Protein AF-A0A067N7H0-F1 (afdb_monomer)

Organism: Pleurotus ostreatus (strain PC15) (NCBI:txid1137138)

Mean predicted aligned error: 14.32 Å

Radius of gyration: 17.82 Å; Cα contacts (8 Å, |Δi|>4): 33; chains: 1; bounding box: 32×30×56 Å

Structure (mmCIF, N/CA/C/O backbone):
data_AF-A0A067N7H0-F1
#
_entry.id   AF-A0A067N7H0-F1
#
loop_
_atom_site.group_PDB
_atom_site.id
_atom_site.type_symbol
_atom_site.label_atom_id
_atom_site.label_alt_id
_atom_site.label_comp_id
_atom_site.label_asym_id
_atom_site.label_entity_id
_atom_site.label_seq_id
_atom_site.pdbx_PDB_ins_code
_atom_site.Cartn_x
_atom_site.Cartn_y
_atom_site.Cartn_z
_atom_site.occupancy
_atom_site.B_iso_or_equiv
_atom_site.auth_seq_id
_atom_site.auth_comp_id
_atom_site.auth_asym_id
_atom_site.auth_atom_id
_atom_site.pdbx_PDB_model_num
ATOM 1 N N . ALA A 1 1 ? -2.596 2.420 -42.270 1.00 39.91 1 ALA A N 1
ATOM 2 C CA . ALA A 1 1 ? -1.215 2.821 -41.933 1.00 39.91 1 ALA A CA 1
ATOM 3 C C . ALA A 1 1 ? -0.995 2.562 -40.447 1.00 39.91 1 ALA A C 1
ATOM 5 O O . ALA A 1 1 ? -1.907 2.790 -39.664 1.00 39.91 1 ALA A O 1
ATOM 6 N N . GLN A 1 2 ? 0.130 1.949 -40.098 1.00 45.41 2 GLN A N 1
ATOM 7 C CA . GLN A 1 2 ? 0.369 1.246 -38.836 1.00 45.41 2 GLN A CA 1
ATOM 8 C C . GLN A 1 2 ? 0.649 2.235 -37.690 1.00 45.41 2 GLN A C 1
ATOM 10 O O . GLN A 1 2 ? 1.561 3.049 -37.781 1.00 45.41 2 GLN A O 1
ATOM 15 N N . ASN A 1 3 ? -0.155 2.170 -36.626 1.00 49.16 3 ASN A N 1
ATOM 16 C CA . ASN A 1 3 ? -0.016 2.965 -35.405 1.00 49.16 3 ASN A CA 1
ATOM 17 C C . ASN A 1 3 ? 1.024 2.296 -34.492 1.00 49.16 3 ASN A C 1
ATOM 19 O O . ASN A 1 3 ? 0.698 1.415 -33.697 1.00 49.16 3 ASN A O 1
ATOM 23 N N . GLN A 1 4 ? 2.295 2.644 -34.685 1.00 55.38 4 GLN A N 1
ATOM 24 C CA . GLN A 1 4 ? 3.407 2.115 -33.904 1.00 55.38 4 GLN A CA 1
ATOM 25 C C . GLN A 1 4 ? 3.524 2.947 -32.622 1.00 55.38 4 GLN A C 1
ATOM 27 O O . GLN A 1 4 ? 4.135 4.012 -32.603 1.00 55.38 4 GLN A O 1
ATOM 32 N N . THR A 1 5 ? 2.916 2.465 -31.537 1.00 58.88 5 THR A N 1
ATOM 33 C CA . THR A 1 5 ? 3.253 2.876 -30.168 1.00 58.88 5 THR A CA 1
ATOM 34 C C . THR A 1 5 ? 4.697 2.448 -29.922 1.00 58.88 5 THR A C 1
ATOM 36 O O . THR A 1 5 ? 4.977 1.363 -29.410 1.00 58.88 5 THR A O 1
ATOM 39 N N . ALA A 1 6 ? 5.633 3.273 -30.392 1.00 62.16 6 ALA A N 1
ATOM 40 C CA . ALA A 1 6 ? 7.042 3.148 -30.084 1.00 62.16 6 ALA A CA 1
ATOM 41 C C . ALA A 1 6 ? 7.143 3.155 -28.560 1.00 62.16 6 ALA A C 1
ATOM 43 O O . ALA A 1 6 ? 6.814 4.147 -27.912 1.00 62.16 6 ALA A O 1
ATOM 44 N N . ARG A 1 7 ? 7.482 1.996 -27.989 1.00 58.53 7 ARG A N 1
ATOM 45 C CA . ARG A 1 7 ? 7.656 1.831 -26.549 1.00 58.53 7 ARG A CA 1
ATOM 46 C C . ARG A 1 7 ? 8.634 2.909 -26.100 1.00 58.53 7 ARG A C 1
ATOM 48 O O . ARG A 1 7 ? 9.783 2.894 -26.535 1.00 58.53 7 ARG A O 1
ATOM 55 N N . LEU A 1 8 ? 8.159 3.857 -25.295 1.00 69.94 8 LEU A N 1
ATOM 56 C CA . LEU A 1 8 ? 9.009 4.884 -24.715 1.00 69.94 8 LEU A CA 1
ATOM 57 C C . LEU A 1 8 ? 10.070 4.152 -23.891 1.00 69.94 8 LEU A C 1
ATOM 59 O O . LEU A 1 8 ? 9.734 3.435 -22.947 1.00 69.94 8 LEU A O 1
ATOM 63 N N . ALA A 1 9 ? 11.324 4.237 -24.331 1.00 71.50 9 ALA A N 1
ATOM 64 C CA . ALA A 1 9 ? 12.425 3.599 -23.636 1.00 71.50 9 ALA A CA 1
ATOM 65 C C . ALA A 1 9 ? 12.524 4.191 -22.228 1.00 71.50 9 ALA A C 1
ATOM 67 O O . ALA A 1 9 ? 12.298 5.386 -22.027 1.00 71.50 9 ALA A O 1
ATOM 68 N N . LEU A 1 10 ? 12.837 3.339 -21.256 1.00 69.06 10 LEU A N 1
ATOM 69 C CA . LEU A 1 10 ? 13.166 3.807 -19.918 1.00 69.06 10 LEU A CA 1
ATOM 70 C C . LEU A 1 10 ? 14.363 4.769 -20.021 1.00 69.06 10 LEU A C 1
ATOM 72 O O . LEU A 1 10 ? 15.278 4.492 -20.805 1.00 69.06 10 LEU A O 1
ATOM 76 N N . PRO A 1 11 ? 14.355 5.884 -19.270 1.00 70.81 11 PRO A N 1
ATOM 77 C CA . PRO A 1 11 ? 15.477 6.810 -19.257 1.00 70.81 11 PRO A CA 1
ATOM 78 C C . PRO A 1 11 ? 16.731 6.091 -18.754 1.00 70.81 11 PRO A C 1
ATOM 80 O O . PRO A 1 11 ? 16.647 5.186 -17.912 1.00 70.81 11 PRO A O 1
ATOM 83 N N . ALA A 1 12 ? 17.891 6.471 -19.286 1.00 72.19 12 ALA A N 1
ATOM 84 C CA . ALA A 1 12 ? 19.157 5.922 -18.836 1.00 72.19 12 ALA A CA 1
ATOM 85 C C . ALA A 1 12 ? 19.346 6.231 -17.336 1.00 72.19 12 ALA A C 1
ATOM 87 O O . ALA A 1 12 ? 18.867 7.260 -16.858 1.00 72.19 12 ALA A O 1
ATOM 88 N N . PRO A 1 13 ? 20.052 5.381 -16.567 1.00 64.50 13 PRO A N 1
ATOM 89 C CA . PRO A 1 13 ? 20.201 5.555 -15.117 1.00 64.50 13 PRO A CA 1
ATOM 90 C C . PRO A 1 13 ? 20.726 6.934 -14.675 1.00 64.50 13 PRO A C 1
ATOM 92 O O . PRO A 1 13 ? 20.471 7.361 -13.555 1.00 64.50 13 PRO A O 1
ATOM 95 N N . ASN A 1 14 ? 21.454 7.621 -15.554 1.00 71.56 14 ASN A N 1
ATOM 96 C CA . ASN A 1 14 ? 22.085 8.924 -15.356 1.00 71.56 14 ASN A CA 1
ATOM 97 C C . ASN A 1 14 ? 21.355 10.091 -16.055 1.00 71.56 14 ASN A C 1
ATOM 99 O O . ASN A 1 14 ? 21.888 11.202 -16.078 1.00 71.56 14 ASN A O 1
ATOM 103 N N . ASP A 1 15 ? 20.168 9.868 -16.625 1.00 75.12 15 ASP A N 1
ATOM 104 C CA . ASP A 1 15 ? 19.371 10.941 -17.219 1.00 75.12 15 ASP A CA 1
ATOM 105 C C . ASP A 1 15 ? 18.725 11.824 -16.135 1.00 75.12 15 ASP A C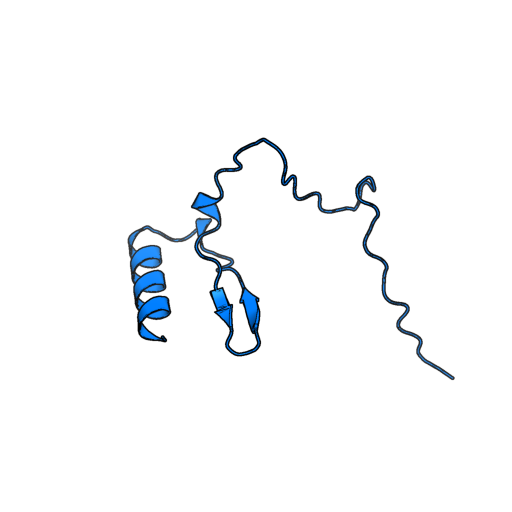 1
ATOM 107 O O . ASP A 1 15 ? 18.186 11.311 -15.151 1.00 75.12 15 ASP A O 1
ATOM 111 N N . PRO A 1 16 ? 18.666 13.154 -16.328 1.00 64.94 16 PRO A N 1
ATOM 112 C CA . PRO A 1 16 ? 18.043 14.074 -15.371 1.00 64.94 16 PRO A CA 1
ATOM 113 C C . PRO A 1 16 ? 16.526 13.859 -15.197 1.00 64.94 16 PRO A C 1
ATOM 115 O O . PRO A 1 16 ? 15.945 14.368 -14.243 1.00 64.94 16 PRO A O 1
ATOM 118 N N . GLY A 1 17 ? 15.880 13.107 -16.097 1.00 61.56 17 GLY A N 1
ATOM 119 C CA . GLY A 1 17 ? 14.476 12.686 -15.994 1.00 61.56 17 GLY A CA 1
ATOM 120 C C . GLY A 1 17 ? 14.271 11.277 -15.421 1.00 61.56 17 GLY A C 1
ATOM 121 O O . GLY A 1 17 ? 13.131 10.816 -15.350 1.00 61.56 17 GLY A O 1
ATOM 122 N N . ALA A 1 18 ? 15.341 10.570 -15.041 1.00 59.66 18 ALA A N 1
ATOM 123 C CA . ALA A 1 18 ? 15.259 9.222 -14.493 1.00 59.66 18 ALA A CA 1
ATOM 124 C C . ALA A 1 18 ? 14.904 9.242 -13.000 1.00 59.66 18 ALA A C 1
ATOM 126 O O . ALA A 1 18 ? 15.559 9.893 -12.185 1.00 59.66 18 ALA A O 1
ATOM 127 N N . THR A 1 19 ? 13.882 8.476 -12.611 1.00 62.75 19 THR A N 1
ATOM 128 C CA . THR A 1 19 ? 13.602 8.207 -11.196 1.00 62.75 19 THR A CA 1
ATOM 129 C C . THR A 1 19 ? 14.655 7.243 -10.656 1.00 62.75 19 THR A C 1
ATOM 131 O O . THR A 1 19 ? 14.582 6.035 -10.874 1.00 62.75 19 THR A O 1
ATOM 134 N N . GLN A 1 20 ? 15.656 7.777 -9.961 1.00 60.34 20 GLN A N 1
ATOM 135 C CA . GLN A 1 20 ? 16.715 6.979 -9.351 1.00 60.34 20 GLN A CA 1
ATOM 136 C C . GLN A 1 20 ? 16.238 6.394 -8.015 1.00 60.34 20 GLN A C 1
ATOM 138 O O . GLN A 1 20 ? 16.141 7.098 -7.012 1.00 60.34 20 GLN A O 1
ATOM 143 N N . ALA A 1 21 ? 15.958 5.091 -7.985 1.00 56.91 21 ALA A N 1
ATOM 144 C CA . ALA A 1 21 ? 15.824 4.345 -6.738 1.00 56.91 21 ALA A CA 1
ATOM 145 C C . ALA A 1 21 ? 17.210 3.820 -6.334 1.00 56.91 21 ALA A C 1
ATOM 147 O O . ALA A 1 21 ? 17.677 2.807 -6.852 1.00 56.91 21 ALA A O 1
ATOM 148 N N . ALA A 1 22 ? 17.898 4.535 -5.440 1.00 53.59 22 ALA A N 1
ATOM 149 C CA . ALA A 1 22 ? 19.214 4.137 -4.947 1.00 53.59 22 ALA A CA 1
ATOM 150 C C . ALA A 1 22 ? 19.102 2.897 -4.041 1.00 53.59 22 ALA A C 1
ATOM 152 O O . ALA A 1 22 ? 18.845 3.004 -2.844 1.00 53.59 22 ALA A O 1
ATOM 153 N N . VAL A 1 23 ? 19.302 1.708 -4.611 1.00 57.34 23 VAL A N 1
ATOM 154 C CA . VAL A 1 23 ? 19.426 0.448 -3.862 1.00 57.34 23 VAL A CA 1
ATOM 155 C C . VAL A 1 23 ? 20.911 0.118 -3.745 1.00 57.34 23 VAL A C 1
ATOM 157 O O . VAL A 1 23 ? 21.462 -0.681 -4.495 1.00 57.34 23 VAL A O 1
ATOM 160 N N . GLY A 1 24 ? 21.589 0.809 -2.831 1.00 46.19 24 GLY A N 1
ATOM 161 C CA . GLY A 1 24 ? 23.022 0.640 -2.620 1.00 46.19 24 GLY A CA 1
ATOM 162 C C . GLY A 1 24 ? 23.494 1.323 -1.345 1.00 46.19 24 GLY A C 1
ATOM 163 O O . GLY A 1 24 ? 23.622 2.541 -1.291 1.00 46.19 24 GLY A O 1
ATOM 164 N N . SER A 1 25 ? 23.798 0.520 -0.324 1.00 48.84 25 SER A N 1
ATOM 165 C CA . SER A 1 25 ? 24.546 0.859 0.905 1.00 48.84 25 SER A CA 1
ATOM 166 C C . SER A 1 25 ? 23.967 1.887 1.886 1.00 48.84 25 SER A C 1
ATOM 168 O O . SER A 1 25 ? 24.419 1.931 3.025 1.00 48.84 25 SER A O 1
ATOM 170 N N . THR A 1 26 ? 22.937 2.650 1.528 1.00 44.53 26 THR A N 1
ATOM 171 C CA . THR A 1 26 ? 22.134 3.369 2.523 1.00 44.53 26 THR A CA 1
ATOM 172 C C . THR A 1 26 ? 20.954 2.479 2.854 1.00 44.53 26 THR A C 1
ATOM 174 O O . THR A 1 26 ? 20.144 2.184 1.977 1.00 44.53 26 THR A O 1
ATOM 177 N N . ALA A 1 27 ? 20.863 2.019 4.100 1.00 45.81 27 ALA A N 1
ATOM 178 C CA . ALA A 1 27 ? 19.622 1.487 4.636 1.00 45.81 27 ALA A CA 1
ATOM 179 C C . ALA A 1 27 ? 18.593 2.626 4.601 1.00 45.81 27 ALA A C 1
ATOM 181 O O . ALA A 1 27 ? 18.415 3.360 5.571 1.00 45.81 27 ALA A O 1
ATOM 182 N N . VAL A 1 28 ? 17.975 2.839 3.438 1.00 48.69 28 VAL A N 1
ATOM 183 C CA . VAL A 1 28 ? 16.746 3.609 3.330 1.00 48.69 28 VAL A CA 1
ATOM 184 C C . VAL A 1 28 ? 15.800 2.856 4.242 1.00 48.69 28 VAL A C 1
ATOM 186 O O . VAL A 1 28 ? 15.509 1.690 3.973 1.00 48.69 28 VAL A O 1
ATOM 189 N N . LYS A 1 29 ? 15.427 3.464 5.372 1.00 50.44 29 LYS A N 1
ATOM 190 C CA . LYS A 1 29 ? 14.451 2.896 6.299 1.00 50.44 29 LYS A CA 1
ATOM 191 C C . LYS A 1 29 ? 13.145 2.748 5.530 1.00 50.44 29 LYS A C 1
ATOM 193 O O . LYS A 1 29 ? 12.330 3.659 5.461 1.00 50.44 29 LYS A O 1
ATOM 198 N N . LEU A 1 30 ? 12.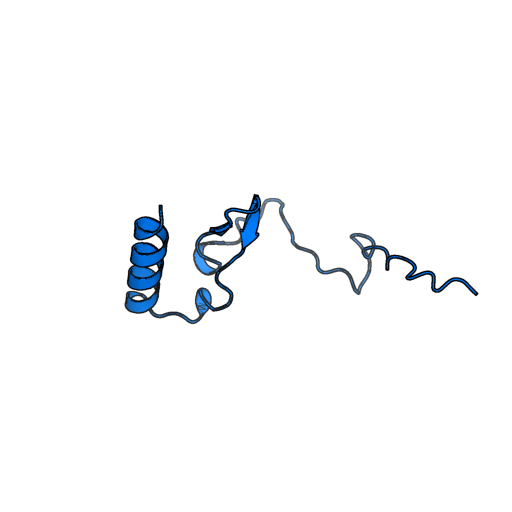998 1.597 4.887 1.00 58.12 30 LEU A N 1
ATOM 199 C CA . LEU A 1 30 ? 11.843 1.222 4.088 1.00 58.12 30 LEU A CA 1
ATOM 200 C C . LEU A 1 30 ? 10.649 0.860 4.981 1.00 58.12 30 LEU A C 1
ATOM 202 O O . LEU A 1 30 ? 9.617 0.442 4.471 1.00 58.12 30 LEU A O 1
ATOM 206 N N . ASP A 1 31 ? 10.779 1.049 6.297 1.00 56.47 31 ASP A N 1
ATOM 207 C CA . ASP A 1 31 ? 9.716 0.904 7.291 1.00 56.47 31 ASP A CA 1
ATOM 208 C C . ASP A 1 31 ? 8.508 1.802 6.956 1.00 56.47 31 ASP A C 1
ATOM 210 O O . ASP A 1 31 ? 7.355 1.438 7.199 1.00 56.47 31 ASP A O 1
ATOM 214 N N . GLU A 1 32 ? 8.751 2.957 6.323 1.00 64.62 32 GLU A N 1
ATOM 215 C CA . GLU A 1 32 ? 7.708 3.909 5.915 1.00 64.62 32 GLU A CA 1
ATOM 216 C C . GLU A 1 32 ? 6.944 3.506 4.649 1.00 64.62 32 GLU A C 1
ATOM 218 O O . GLU A 1 32 ? 5.915 4.108 4.339 1.00 64.62 32 GLU A O 1
ATOM 223 N N . LEU A 1 33 ? 7.417 2.508 3.897 1.00 72.19 33 LEU A N 1
ATOM 224 C CA . LEU A 1 33 ? 6.746 2.069 2.668 1.00 72.19 33 LEU A CA 1
ATOM 225 C C . LEU A 1 33 ? 5.744 0.940 2.911 1.00 72.19 33 LEU A C 1
ATOM 227 O O . LEU A 1 33 ? 4.896 0.684 2.054 1.00 72.19 33 LEU A O 1
ATOM 231 N N . GLY A 1 34 ? 5.820 0.302 4.079 1.00 81.69 34 GLY A N 1
ATOM 232 C CA . GLY A 1 34 ? 4.907 -0.757 4.475 1.00 81.69 34 GLY A CA 1
ATOM 233 C C . GLY A 1 34 ? 5.115 -2.072 3.734 1.00 81.69 34 GLY A C 1
ATOM 234 O O . GLY A 1 34 ? 6.092 -2.243 2.999 1.00 81.69 34 GLY A O 1
ATOM 235 N N . PRO A 1 35 ? 4.206 -3.037 3.941 1.00 85.56 35 PRO A N 1
ATOM 236 C CA . PRO A 1 35 ? 4.321 -4.355 3.341 1.00 85.56 35 PRO A CA 1
ATOM 237 C C . PRO A 1 35 ? 4.125 -4.297 1.821 1.00 85.56 35 PRO A C 1
ATOM 239 O O . PRO A 1 35 ? 3.267 -3.576 1.302 1.00 85.56 35 PRO A O 1
ATOM 242 N N . MET A 1 36 ? 4.898 -5.112 1.103 1.00 86.94 36 MET A N 1
ATOM 243 C CA . MET A 1 36 ? 4.620 -5.421 -0.297 1.00 86.94 36 MET A CA 1
ATOM 244 C C . MET A 1 36 ? 3.569 -6.526 -0.383 1.00 86.94 36 MET A C 1
ATOM 246 O O . MET A 1 36 ? 3.661 -7.542 0.302 1.00 86.94 36 MET A O 1
ATOM 250 N N . VAL A 1 37 ? 2.576 -6.317 -1.238 1.00 87.19 37 VAL A N 1
ATOM 251 C CA . VAL A 1 37 ? 1.471 -7.240 -1.486 1.00 87.19 37 VAL A CA 1
ATOM 252 C C . VAL A 1 37 ? 1.741 -7.975 -2.790 1.00 87.19 37 VAL A C 1
ATOM 254 O O . VAL A 1 37 ? 2.016 -7.347 -3.813 1.00 87.19 37 VAL A O 1
ATOM 257 N N . VAL A 1 38 ? 1.649 -9.301 -2.752 1.00 87.88 38 VAL A N 1
ATOM 258 C CA . VAL A 1 38 ? 1.653 -10.139 -3.953 1.00 87.88 38 VAL A CA 1
ATOM 259 C C . VAL A 1 38 ? 0.203 -10.421 -4.319 1.00 87.88 38 VAL A C 1
ATOM 261 O O . VAL A 1 38 ? -0.549 -10.964 -3.510 1.00 87.88 38 VAL A O 1
ATOM 264 N N . ASN A 1 39 ? -0.200 -10.019 -5.517 1.00 85.75 39 ASN A N 1
ATOM 265 C CA . ASN A 1 39 ? -1.541 -10.283 -6.024 1.00 85.75 39 ASN A CA 1
ATOM 266 C C . ASN A 1 39 ? -1.635 -11.709 -6.586 1.00 85.75 39 ASN A C 1
ATOM 268 O O . ASN A 1 39 ? -0.629 -12.327 -6.936 1.00 85.75 39 ASN A O 1
ATOM 272 N N . SER A 1 40 ? -2.857 -12.223 -6.736 1.00 87.31 40 SER A N 1
ATOM 273 C CA . SER A 1 40 ? -3.098 -13.565 -7.290 1.00 87.31 40 SER A CA 1
ATOM 274 C C . SER A 1 40 ? -2.612 -13.735 -8.736 1.00 87.31 40 SER A C 1
ATOM 276 O O . SER A 1 40 ? -2.392 -14.860 -9.172 1.00 87.31 40 SER A O 1
ATOM 278 N N . ASP A 1 41 ? -2.433 -12.638 -9.475 1.00 87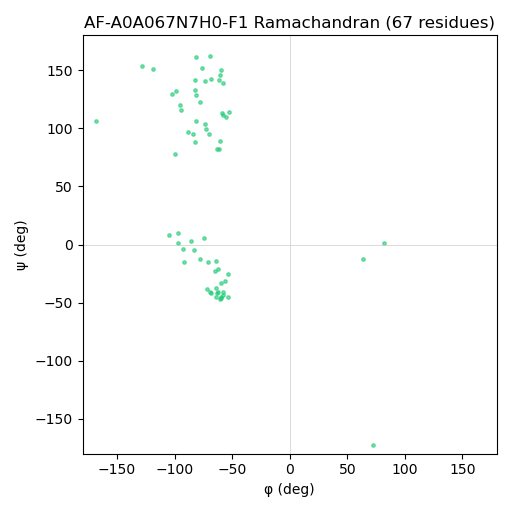.69 41 ASP A N 1
ATOM 279 C CA . ASP A 1 41 ? -1.882 -12.616 -10.836 1.00 87.69 41 ASP A CA 1
ATOM 280 C C . ASP A 1 41 ? -0.338 -12.570 -10.874 1.00 87.69 41 ASP A C 1
ATOM 282 O O . ASP A 1 41 ? 0.255 -12.503 -11.950 1.00 87.69 41 ASP A O 1
ATOM 286 N N . GLY A 1 42 ? 0.323 -12.610 -9.711 1.00 86.50 42 GLY A N 1
ATOM 287 C CA . GLY A 1 42 ? 1.780 -12.570 -9.576 1.00 86.50 42 GLY A CA 1
ATOM 288 C C . GLY A 1 42 ? 2.387 -11.166 -9.641 1.00 86.50 42 GLY A C 1
ATOM 289 O O . GLY A 1 42 ? 3.607 -11.025 -9.540 1.00 86.50 42 GLY A O 1
ATOM 290 N N . THR A 1 43 ? 1.572 -10.119 -9.788 1.00 89.00 43 THR A N 1
ATOM 291 C CA . THR A 1 43 ? 2.057 -8.736 -9.738 1.00 89.00 43 THR A CA 1
ATOM 292 C C . THR A 1 43 ? 2.348 -8.295 -8.302 1.00 89.00 43 THR A C 1
ATOM 294 O O . THR A 1 43 ? 1.745 -8.773 -7.338 1.00 89.00 43 THR A O 1
ATOM 297 N N . LEU A 1 44 ? 3.288 -7.358 -8.156 1.00 87.12 44 LEU A N 1
ATOM 298 C CA . LEU A 1 44 ? 3.643 -6.755 -6.874 1.00 87.12 44 LEU A CA 1
ATOM 299 C C . LEU A 1 44 ? 2.953 -5.400 -6.727 1.00 87.12 44 LEU A C 1
ATOM 301 O O . LEU A 1 44 ? 3.009 -4.562 -7.625 1.00 87.12 44 LEU A O 1
ATOM 305 N N . SER A 1 45 ? 2.327 -5.169 -5.581 1.00 84.50 45 SER A N 1
ATOM 306 C CA . SER A 1 45 ? 1.657 -3.916 -5.235 1.00 84.50 45 SER A CA 1
ATOM 307 C C . SER A 1 45 ? 2.125 -3.400 -3.877 1.00 84.50 45 SER A C 1
ATOM 309 O O . SER A 1 45 ? 2.547 -4.162 -3.011 1.00 84.50 45 SER A O 1
ATOM 311 N N . ARG A 1 46 ? 2.053 -2.083 -3.681 1.00 87.38 46 ARG A N 1
ATOM 312 C CA . ARG A 1 46 ? 2.303 -1.424 -2.391 1.00 87.38 46 ARG A CA 1
ATOM 313 C C . ARG A 1 46 ? 1.039 -0.699 -1.947 1.00 87.38 46 ARG A C 1
ATOM 315 O O . ARG A 1 46 ? 0.272 -0.219 -2.778 1.00 87.38 46 ARG A O 1
ATOM 322 N N . ILE A 1 47 ? 0.862 -0.562 -0.638 1.00 87.44 47 ILE A N 1
ATOM 323 C CA . ILE A 1 47 ? -0.153 0.318 -0.059 1.00 87.44 47 ILE A CA 1
ATOM 324 C C . ILE A 1 47 ? 0.308 1.774 -0.233 1.00 87.44 47 ILE A C 1
ATOM 326 O O . ILE A 1 47 ? 1.199 2.245 0.472 1.00 87.44 47 ILE A O 1
ATOM 330 N N . ALA A 1 48 ? -0.281 2.487 -1.195 1.00 85.19 48 ALA A N 1
ATOM 331 C CA . ALA A 1 48 ? 0.157 3.830 -1.589 1.00 85.19 48 ALA A CA 1
ATOM 332 C C . ALA A 1 48 ? 0.105 4.861 -0.447 1.00 85.19 48 ALA A C 1
ATOM 334 O O . ALA A 1 48 ? 0.943 5.756 -0.388 1.00 85.19 48 ALA A O 1
ATOM 335 N N . ASN A 1 49 ? -0.854 4.725 0.471 1.00 86.19 49 ASN A N 1
ATOM 336 C CA . ASN A 1 49 ? -1.073 5.647 1.584 1.00 86.19 49 ASN A CA 1
ATOM 337 C C . ASN A 1 49 ? -0.440 5.190 2.910 1.00 86.19 49 ASN A C 1
ATOM 339 O O . ASN A 1 49 ? -0.722 5.810 3.929 1.00 86.19 49 ASN A O 1
ATOM 343 N N . TRP A 1 50 ? 0.402 4.145 2.928 1.00 87.50 50 TRP A N 1
ATOM 344 C CA . TRP A 1 50 ? 0.914 3.537 4.169 1.00 87.50 50 TRP A CA 1
ATOM 345 C C . TRP A 1 50 ? 1.569 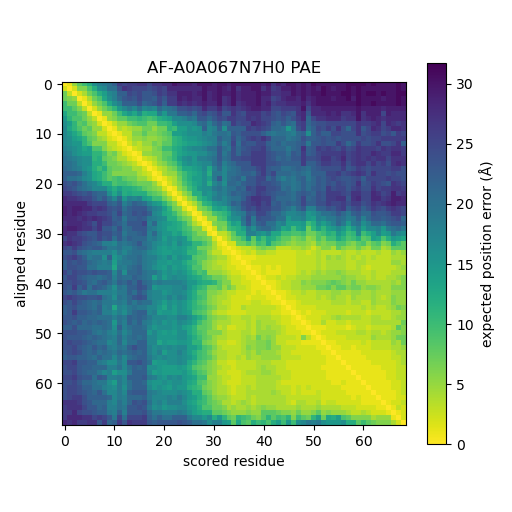4.534 5.134 1.00 87.50 50 TRP A C 1
ATOM 347 O O . TRP A 1 50 ? 1.279 4.520 6.330 1.00 87.50 50 TRP A O 1
ATOM 357 N N . GLY A 1 51 ? 2.419 5.427 4.620 1.00 84.75 51 GLY A N 1
ATOM 358 C CA . GLY A 1 51 ? 3.104 6.441 5.428 1.00 84.75 51 GLY A CA 1
ATOM 359 C C . GLY A 1 51 ? 2.162 7.469 6.066 1.00 84.75 51 GLY A C 1
ATOM 360 O O . GLY A 1 51 ? 2.500 8.053 7.089 1.00 84.75 51 GLY A O 1
ATOM 361 N N . SER A 1 52 ? 0.965 7.658 5.505 1.00 88.25 52 SER A N 1
ATOM 362 C CA . SER A 1 52 ? -0.061 8.569 6.026 1.00 88.25 52 SER A CA 1
ATOM 363 C C . SER A 1 52 ? -1.058 7.889 6.970 1.00 88.25 52 SER A C 1
ATOM 365 O O . SER A 1 52 ? -1.934 8.567 7.499 1.00 88.25 52 SER A O 1
ATOM 367 N N . MET A 1 5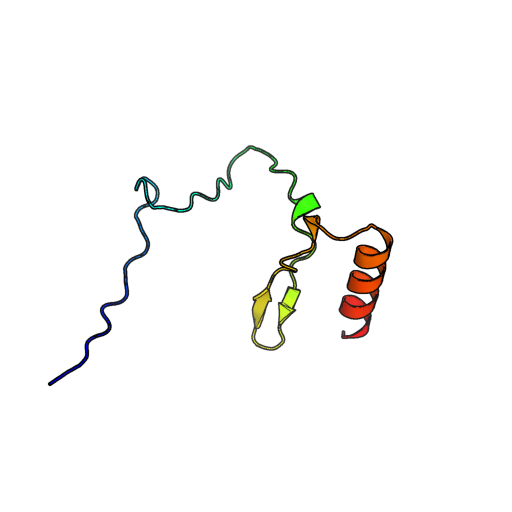3 ? -0.958 6.570 7.172 1.00 86.94 53 MET A N 1
ATOM 368 C CA . MET A 1 53 ? -1.854 5.823 8.058 1.00 86.94 53 MET A CA 1
ATOM 369 C C . MET A 1 53 ? -1.412 5.931 9.515 1.00 86.94 53 MET A C 1
ATOM 371 O O . MET A 1 53 ? -0.223 5.849 9.839 1.00 86.94 53 MET A O 1
ATOM 375 N N . THR A 1 54 ? -2.392 6.041 10.403 1.00 91.19 54 THR A N 1
ATOM 376 C CA . THR A 1 54 ? -2.184 5.888 11.846 1.00 91.19 54 THR A CA 1
ATOM 377 C C . THR A 1 54 ? -1.859 4.435 12.201 1.00 91.19 54 THR A C 1
ATOM 379 O O . THR A 1 54 ? -2.148 3.510 11.440 1.00 9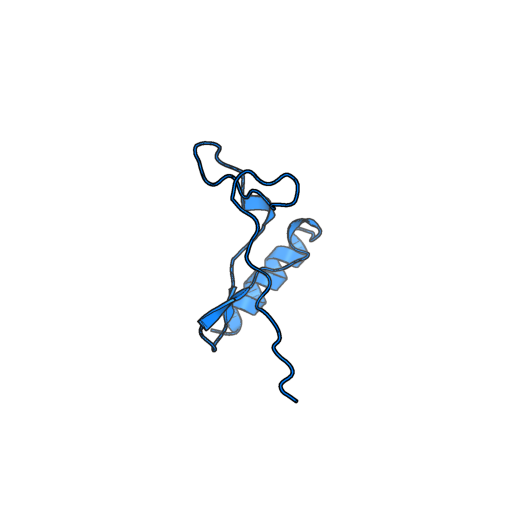1.19 54 THR A O 1
ATOM 382 N N . GLU A 1 55 ? -1.291 4.207 13.385 1.00 89.50 55 GLU A N 1
ATOM 383 C CA . GLU A 1 55 ? -0.930 2.857 13.840 1.00 89.50 55 GLU A CA 1
ATOM 384 C C . GLU A 1 55 ? -2.141 1.905 13.873 1.00 89.50 55 GLU A C 1
ATOM 386 O O . GLU A 1 55 ? -2.065 0.772 13.401 1.00 89.50 55 GLU A O 1
ATOM 391 N N . ALA A 1 56 ? -3.302 2.397 14.319 1.00 92.19 56 ALA A N 1
ATOM 392 C CA . ALA A 1 56 ? -4.543 1.621 14.348 1.00 92.19 56 ALA A CA 1
ATOM 393 C C . ALA A 1 56 ? -5.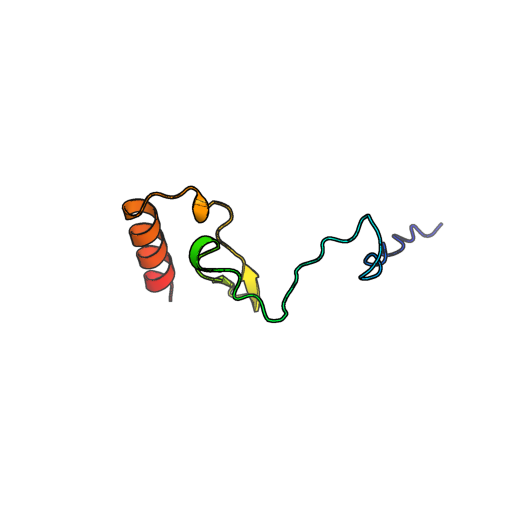025 1.222 12.939 1.00 92.19 56 ALA A C 1
ATOM 395 O O . ALA A 1 56 ? -5.532 0.117 12.723 1.00 92.19 56 ALA A O 1
ATOM 396 N N . GLU A 1 57 ? -4.860 2.108 11.954 1.00 92.00 57 GLU A N 1
ATOM 397 C CA . GLU A 1 57 ? -5.218 1.822 10.564 1.00 92.00 57 GLU A CA 1
ATOM 398 C C . GLU A 1 57 ? -4.241 0.831 9.922 1.00 92.00 57 GLU A C 1
ATOM 400 O O . GLU A 1 57 ? -4.677 -0.065 9.186 1.00 92.00 57 GLU A O 1
ATOM 405 N N . LYS A 1 58 ? -2.940 0.944 10.226 1.00 90.56 58 LYS A N 1
ATOM 406 C CA . LYS A 1 58 ? -1.916 -0.017 9.790 1.00 90.56 58 LYS A CA 1
ATOM 407 C C . LYS A 1 58 ? -2.211 -1.413 10.332 1.00 90.56 58 LYS A C 1
ATOM 409 O O . LYS A 1 58 ? -2.239 -2.364 9.550 1.00 90.56 58 LYS A O 1
ATOM 414 N N . GLU A 1 59 ? -2.527 -1.537 11.623 1.00 92.06 59 GLU A N 1
ATOM 415 C CA . GLU A 1 59 ? -2.869 -2.822 12.253 1.00 92.06 59 GLU A CA 1
ATOM 416 C C . GLU A 1 59 ? -4.098 -3.465 11.591 1.00 92.06 59 GLU A C 1
ATOM 418 O O . GLU A 1 59 ? -4.087 -4.647 11.230 1.00 92.06 59 GLU A O 1
ATOM 423 N N . ARG A 1 60 ? -5.157 -2.679 11.357 1.00 92.44 60 ARG A N 1
ATOM 424 C CA . ARG A 1 60 ? -6.363 -3.170 10.676 1.00 92.44 60 ARG A CA 1
ATOM 425 C C . ARG A 1 60 ? -6.068 -3.620 9.246 1.00 92.44 60 ARG A C 1
ATOM 427 O O . ARG A 1 60 ? -6.591 -4.647 8.811 1.00 92.44 60 ARG A O 1
ATOM 434 N N . THR A 1 61 ? -5.236 -2.870 8.531 1.00 89.94 61 THR A N 1
ATOM 435 C CA . THR A 1 61 ? -4.833 -3.196 7.157 1.00 89.94 61 THR A CA 1
ATOM 436 C C . THR A 1 61 ? -4.055 -4.503 7.110 1.00 89.94 61 THR A C 1
ATOM 438 O O . THR A 1 61 ? -4.391 -5.379 6.313 1.00 89.94 61 THR A O 1
ATOM 441 N N . LEU A 1 62 ? -3.096 -4.692 8.020 1.00 89.69 62 LEU A N 1
ATOM 442 C CA . LEU A 1 62 ? 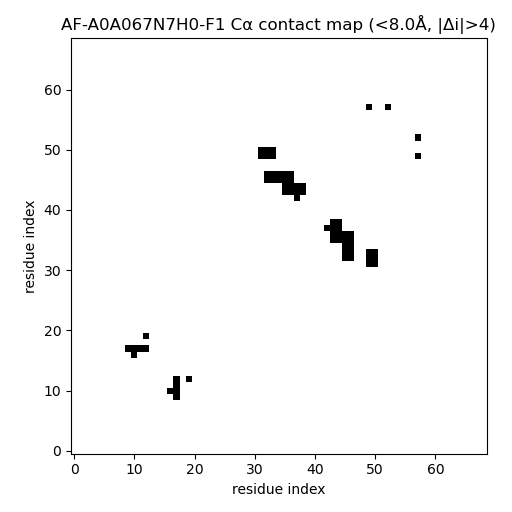-2.360 -5.949 8.160 1.00 89.69 62 LEU A CA 1
ATOM 443 C C . LEU A 1 62 ? -3.292 -7.121 8.480 1.00 89.69 62 LEU A C 1
ATOM 445 O O . LEU A 1 62 ? -3.200 -8.164 7.836 1.00 89.69 62 LEU A O 1
ATOM 449 N N . ARG A 1 63 ? -4.240 -6.944 9.411 1.00 90.50 63 ARG A N 1
ATOM 450 C CA . ARG A 1 63 ? -5.211 -7.992 9.765 1.00 90.50 63 ARG A CA 1
ATOM 451 C C . ARG A 1 63 ? -6.031 -8.446 8.554 1.00 90.50 63 ARG A C 1
ATOM 453 O O . ARG A 1 63 ? -6.226 -9.643 8.371 1.00 90.50 63 ARG A O 1
ATOM 460 N N . ILE A 1 64 ? -6.499 -7.510 7.727 1.00 88.19 64 ILE A N 1
ATOM 461 C CA . ILE A 1 64 ? -7.289 -7.830 6.527 1.00 88.19 64 ILE A CA 1
ATOM 462 C C . ILE A 1 64 ? -6.429 -8.521 5.464 1.00 88.19 64 ILE A C 1
ATOM 464 O O . ILE A 1 64 ? -6.903 -9.460 4.829 1.00 88.19 64 ILE A O 1
ATOM 468 N N . LEU A 1 65 ? -5.185 -8.075 5.264 1.00 86.19 65 LEU A N 1
ATOM 469 C CA . LEU A 1 65 ? -4.269 -8.695 4.302 1.00 86.19 65 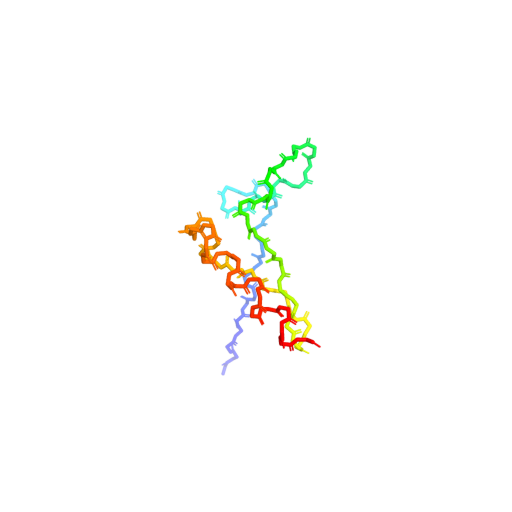LEU A CA 1
ATOM 470 C C . LEU A 1 65 ? -3.938 -10.142 4.678 1.00 86.19 65 LEU A C 1
ATOM 472 O O . LEU A 1 65 ? -3.948 -11.013 3.810 1.00 86.19 65 LEU A O 1
ATOM 476 N N . LEU A 1 66 ? -3.708 -10.406 5.965 1.00 81.75 66 LEU A N 1
ATOM 477 C CA . LEU A 1 66 ? -3.450 -11.755 6.464 1.00 81.75 66 LEU A CA 1
ATOM 478 C C . LEU A 1 66 ? -4.690 -12.650 6.376 1.00 81.75 66 LEU A C 1
ATOM 480 O O . LEU A 1 66 ? -4.569 -13.785 5.955 1.00 81.75 66 LEU A O 1
ATOM 484 N N . ALA A 1 67 ? -5.880 -12.142 6.710 1.00 84.25 67 ALA A N 1
ATOM 485 C CA . ALA A 1 67 ? -7.112 -12.939 6.708 1.00 84.25 67 ALA A CA 1
ATOM 486 C C . ALA A 1 67 ? -7.619 -13.327 5.306 1.00 84.25 67 ALA A C 1
ATOM 488 O O . ALA A 1 67 ? -8.515 -14.160 5.185 1.00 84.25 67 ALA A O 1
ATOM 489 N N . ARG A 1 68 ? -7.108 -12.681 4.251 1.00 73.31 68 ARG A N 1
ATOM 490 C CA . ARG A 1 68 ? -7.441 -13.007 2.856 1.00 73.31 68 ARG A CA 1
ATOM 491 C C . ARG A 1 68 ? -6.619 -14.174 2.292 1.00 73.31 68 ARG A C 1
ATOM 493 O O . ARG A 1 68 ? -6.884 -14.558 1.155 1.00 73.31 68 ARG A O 1
ATOM 500 N N . ASN A 1 69 ? -5.659 -14.703 3.052 1.00 62.19 69 ASN A N 1
ATOM 501 C CA . ASN A 1 69 ? -4.805 -15.839 2.698 1.00 62.19 69 ASN A CA 1
ATOM 502 C C . ASN A 1 69 ? -5.006 -16.979 3.699 1.00 62.19 69 ASN A C 1
ATOM 504 O O . ASN A 1 69 ? -4.934 -18.144 3.256 1.00 62.19 69 ASN A O 1
#

pLDDT: mean 73.39, std 15.74, range [39.91, 92.44]

Nearest PDB structures (foldseek):
  8s9v-assembly1_C  TM=3.569E-01  e=6.208E+00  Synechocystis sp. PCC 6803

Sequence (69 aa):
AQNQTARLALPAPNDPGATQAAVGSTAVKLDELGPMVVNSDGTLSRIANWGSMTEAEKERTLRILLARN

Secondary structure (DSSP, 8-state):
--------PPPPTT-TT------SSS---GGGG-PEEEPTTS-EEE-TTGGGS-HHHHHHHHHHHHHT-

Foldseek 3Di:
DDDDPPPPDQDDCPDPPHDHPDPDDDPPVCVLFDDWDQDPVRDIDTDPCSNVDDPVRNVVVVVVSVVVD

Solvent-accessible surface area (backbone atoms only — not comparable to full-atom values): 4771 Å² total; per-residue (Å²): 134,86,86,74,81,71,76,78,72,79,64,54,90,85,38,95,86,37,87,76,79,80,86,66,95,59,84,69,76,58,77,54,51,53,69,78,42,75,45,98,88,72,49,82,44,65,54,88,59,44,69,78,48,52,71,71,55,49,54,54,49,51,53,54,61,57,74,75,109